Protein AF-A0A7W7HMV0-F1 (afdb_monomer)

Sequence (66 aa):
MSTKKPESSRWAPWWVYVVVITGANQVKQRYAENLPVPVNAAITITLVTTLVLAITAGYRGLRRPD

Mean predicted aligned error: 8.47 Å

Solvent-accessible surface area (backbone atoms only — not comparable to full-atom values): 4067 Å² total; per-residue (Å²): 134,86,82,71,72,79,69,80,65,96,58,69,64,72,65,56,58,51,56,52,52,52,53,51,48,54,53,44,47,78,77,45,67,89,49,58,68,71,59,44,49,52,53,50,52,54,50,51,55,49,50,54,49,49,50,50,50,50,48,54,51,75,68,57,74,131

Structure (mmCIF, N/CA/C/O backbone):
data_AF-A0A7W7HMV0-F1
#
_entry.id   AF-A0A7W7HMV0-F1
#
loop_
_atom_site.group_PDB
_atom_site.id
_atom_site.type_symbol
_atom_site.label_atom_id
_atom_site.label_alt_id
_atom_site.label_comp_id
_atom_site.label_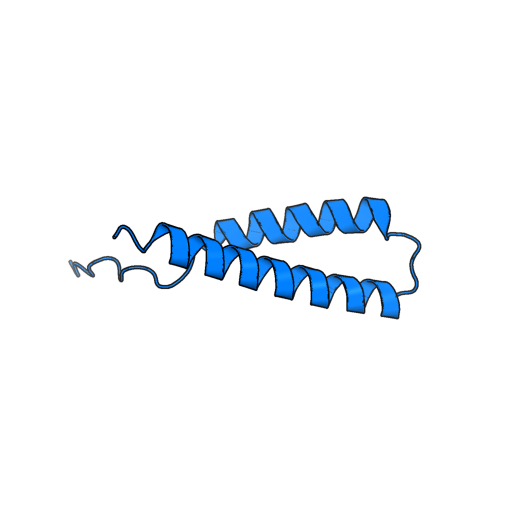asym_id
_atom_site.label_entity_id
_atom_site.label_seq_id
_atom_site.pdbx_PDB_ins_code
_atom_site.Cartn_x
_atom_site.Cartn_y
_atom_site.Cartn_z
_atom_site.occupancy
_atom_site.B_iso_or_equiv
_atom_site.auth_seq_id
_atom_site.auth_comp_id
_atom_site.auth_asym_id
_atom_site.auth_atom_id
_atom_site.pdbx_PDB_model_num
ATOM 1 N N . MET A 1 1 ? -6.169 8.798 35.827 1.00 40.03 1 MET A N 1
ATOM 2 C CA . MET A 1 1 ? -6.460 7.642 34.951 1.00 40.03 1 MET A CA 1
ATOM 3 C C . MET A 1 1 ? -7.515 8.090 33.943 1.00 40.03 1 MET A C 1
ATOM 5 O O . MET A 1 1 ? -8.674 8.209 34.306 1.00 40.03 1 MET A O 1
ATOM 9 N N . SER A 1 2 ? -7.109 8.525 32.743 1.00 43.56 2 SER A N 1
ATOM 10 C CA . SER A 1 2 ? -8.038 9.103 31.757 1.00 43.56 2 SER A CA 1
ATOM 11 C C . SER A 1 2 ? -8.773 7.974 31.034 1.00 43.56 2 SER A C 1
ATOM 13 O O . SER A 1 2 ? -8.197 7.285 30.195 1.00 43.56 2 SER A O 1
ATOM 15 N N . THR A 1 3 ? -10.035 7.758 31.395 1.00 56.09 3 THR A N 1
ATOM 16 C CA . THR A 1 3 ? -10.956 6.821 30.745 1.00 56.09 3 THR A CA 1
ATOM 17 C C . THR A 1 3 ? -11.439 7.408 29.417 1.00 56.09 3 THR A C 1
ATOM 19 O O . THR A 1 3 ? -12.599 7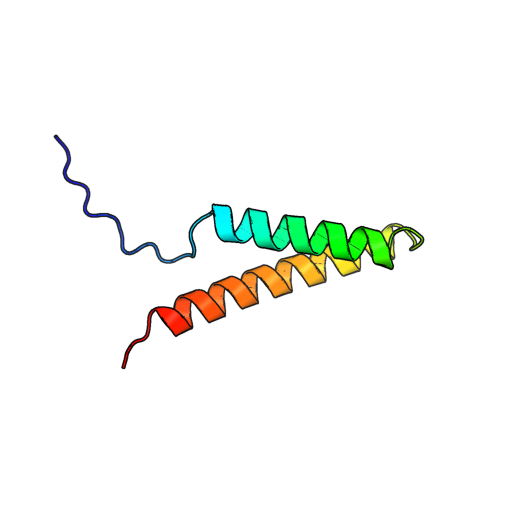.789 29.259 1.00 56.09 3 THR A O 1
ATOM 22 N N . LYS A 1 4 ? -10.545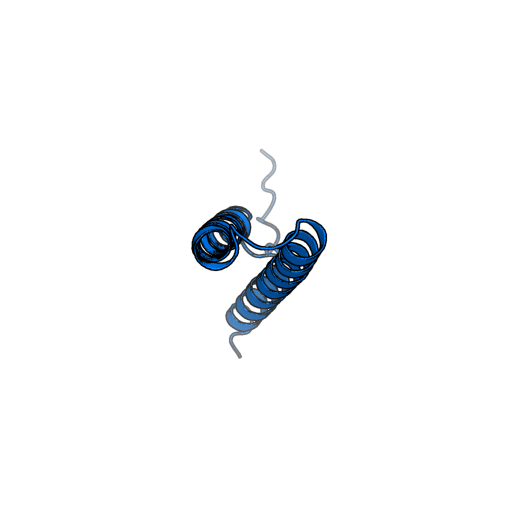 7.509 28.426 1.00 50.03 4 LYS A N 1
ATOM 23 C CA . LYS A 1 4 ? -10.974 7.774 27.048 1.00 50.03 4 LYS A CA 1
ATOM 24 C C . LYS A 1 4 ? -11.781 6.565 26.576 1.00 50.03 4 LYS A C 1
ATOM 26 O O . LYS A 1 4 ? -11.212 5.507 26.317 1.00 50.03 4 LYS A O 1
ATOM 31 N N . LYS A 1 5 ? -13.110 6.711 26.497 1.00 53.44 5 LYS A N 1
ATOM 32 C CA . LYS A 1 5 ? -13.974 5.781 25.754 1.00 53.44 5 LYS A CA 1
ATOM 33 C C . LYS A 1 5 ? -13.327 5.557 24.381 1.00 53.44 5 LYS A C 1
ATOM 35 O O . LYS A 1 5 ? -12.938 6.557 23.773 1.00 53.44 5 LYS A O 1
ATOM 40 N N . PRO A 1 6 ? -13.172 4.311 23.898 1.00 53.75 6 PRO A N 1
ATOM 41 C CA . PRO A 1 6 ? -12.650 4.0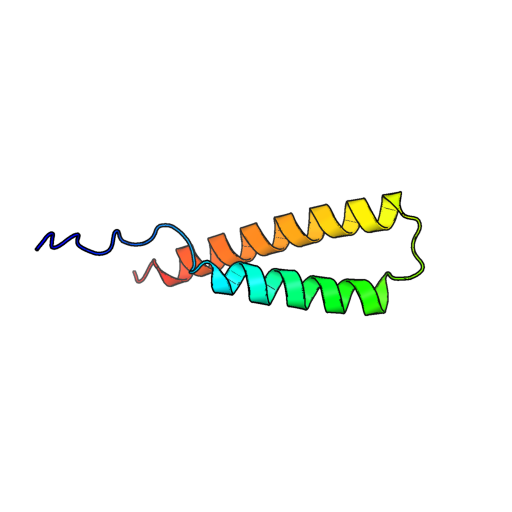93 22.560 1.00 53.75 6 PRO A CA 1
ATOM 42 C C . PRO A 1 6 ? -13.617 4.786 21.604 1.00 53.75 6 PRO A C 1
ATOM 44 O O . PRO A 1 6 ? -14.777 4.385 21.501 1.00 53.75 6 PRO A O 1
ATOM 47 N N . GLU A 1 7 ? -13.170 5.878 20.977 1.00 58.72 7 GLU A N 1
ATOM 48 C CA . GLU A 1 7 ? -13.900 6.503 19.880 1.00 58.72 7 GLU A CA 1
ATOM 49 C C . GLU A 1 7 ? -14.340 5.379 18.951 1.00 58.72 7 GLU A C 1
ATOM 51 O O . GLU A 1 7 ? -13.527 4.522 18.595 1.00 58.72 7 GLU A O 1
ATOM 56 N N . SER A 1 8 ? -15.630 5.339 18.616 1.00 58.41 8 SER A N 1
ATOM 57 C CA . SER A 1 8 ? -16.219 4.339 17.731 1.00 58.41 8 SER A CA 1
ATOM 58 C C . SER A 1 8 ? -15.499 4.395 16.385 1.00 58.41 8 SER A C 1
ATOM 60 O O . SER A 1 8 ? -15.896 5.134 15.484 1.00 58.41 8 SER A O 1
ATOM 62 N N . SER A 1 9 ? -14.392 3.660 16.267 1.00 64.00 9 SER A N 1
ATOM 63 C CA . SER A 1 9 ? -13.305 3.986 15.342 1.00 64.00 9 SER A CA 1
ATOM 64 C C . SER A 1 9 ? -13.844 4.080 13.925 1.00 64.00 9 SER A C 1
ATOM 66 O O . SER A 1 9 ? -14.289 3.078 13.394 1.00 64.00 9 SER A O 1
ATOM 68 N N . ARG A 1 10 ? -13.938 5.274 13.331 1.00 71.12 10 ARG A N 1
ATOM 69 C CA . ARG A 1 10 ? -14.657 5.519 12.058 1.00 71.12 10 ARG A CA 1
ATOM 70 C C . ARG A 1 10 ? -14.149 4.662 10.881 1.00 71.12 10 ARG A C 1
ATOM 72 O O . ARG A 1 10 ? -14.797 4.594 9.836 1.00 71.12 10 ARG A O 1
ATOM 79 N N . TRP A 1 11 ? -13.005 4.015 11.065 1.00 78.25 11 TRP A N 1
ATOM 80 C CA . TRP A 1 11 ? -12.236 3.278 10.081 1.00 78.25 11 TRP A CA 1
ATOM 81 C C . TRP A 1 11 ? -11.973 1.851 10.557 1.00 78.25 11 TR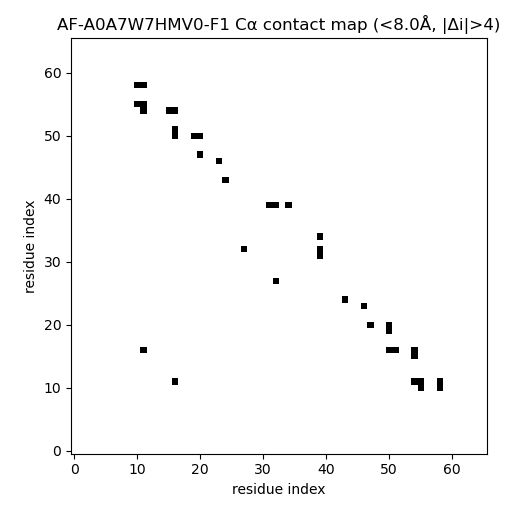P A C 1
ATOM 83 O O . TRP A 1 11 ? -11.959 1.582 11.759 1.00 78.25 11 TRP A O 1
ATOM 93 N N . ALA A 1 12 ? -11.731 0.945 9.608 1.00 82.12 12 ALA A N 1
ATOM 94 C CA . ALA A 1 12 ? -11.256 -0.393 9.932 1.00 82.12 12 ALA A CA 1
ATOM 95 C C . ALA A 1 12 ? -9.938 -0.329 10.736 1.00 82.12 12 ALA A C 1
ATOM 97 O O . ALA A 1 12 ? -9.197 0.653 10.620 1.00 82.12 12 ALA A O 1
ATOM 98 N N . PRO A 1 13 ? -9.613 -1.355 11.540 1.00 86.19 13 PRO A N 1
ATOM 99 C CA . PRO A 1 13 ? -8.315 -1.443 12.201 1.00 86.19 13 PRO A CA 1
ATOM 100 C C . PRO A 1 13 ? -7.160 -1.328 11.196 1.00 86.19 13 PRO A C 1
ATOM 102 O O . PRO A 1 13 ? -7.222 -1.906 10.112 1.00 86.19 13 PRO A O 1
ATOM 105 N N . TRP A 1 14 ? -6.088 -0.617 11.558 1.00 86.31 14 TRP A N 1
ATOM 106 C CA . TRP A 1 14 ? -4.962 -0.333 10.653 1.00 86.31 14 TRP A CA 1
ATOM 107 C C . TRP A 1 14 ? -4.352 -1.601 10.024 1.00 86.31 14 TRP A C 1
ATOM 109 O O . TRP A 1 14 ? -3.985 -1.596 8.849 1.00 86.31 14 TRP A O 1
ATOM 119 N N . TRP A 1 15 ? -4.310 -2.705 10.778 1.00 86.44 15 TRP A N 1
ATOM 120 C CA . TRP A 1 15 ? -3.761 -3.982 10.320 1.00 86.44 15 TRP A CA 1
ATOM 121 C C . TRP A 1 15 ? -4.541 -4.573 9.135 1.00 86.44 15 TRP A C 1
ATOM 123 O O . TRP A 1 15 ? -3.942 -5.259 8.311 1.00 86.44 15 TRP A O 1
ATOM 133 N N . VAL A 1 16 ? -5.842 -4.273 8.998 1.00 86.38 16 VAL A N 1
ATOM 134 C CA . VAL A 1 16 ? -6.674 -4.745 7.875 1.00 86.38 16 VAL A CA 1
ATOM 135 C C . VAL A 1 16 ? -6.157 -4.170 6.563 1.00 86.38 16 VAL A C 1
ATOM 137 O O . VAL A 1 16 ? -5.982 -4.906 5.596 1.00 86.38 16 VAL A O 1
ATOM 140 N N . TYR A 1 17 ? -5.853 -2.871 6.533 1.00 85.50 17 TYR A N 1
ATOM 141 C CA . TYR A 1 17 ? -5.289 -2.236 5.343 1.00 85.50 17 TYR A CA 1
ATOM 142 C C . TYR A 1 17 ? -3.935 -2.839 4.991 1.00 85.50 17 TYR A C 1
ATOM 144 O O . TYR A 1 17 ? -3.700 -3.140 3.828 1.00 85.50 17 TYR A O 1
ATOM 152 N N . VAL A 1 18 ? -3.072 -3.068 5.984 1.00 89.88 18 VAL A N 1
ATOM 153 C CA . VAL A 1 18 ? -1.745 -3.655 5.755 1.00 89.88 18 VAL A CA 1
ATOM 154 C C . VAL A 1 18 ? -1.861 -5.058 5.163 1.00 89.88 18 VAL A C 1
ATOM 156 O O . VAL A 1 18 ? -1.315 -5.307 4.094 1.00 89.88 18 VAL A O 1
ATOM 159 N N . VAL A 1 19 ? -2.622 -5.957 5.793 1.00 92.12 19 VAL A N 1
ATOM 160 C CA . VAL A 1 19 ? -2.776 -7.342 5.314 1.00 92.12 19 VAL A CA 1
ATOM 161 C C . VAL A 1 19 ? -3.358 -7.378 3.901 1.00 92.12 19 VAL A C 1
ATOM 163 O O . VAL A 1 19 ? -2.839 -8.082 3.036 1.00 92.12 19 VAL A O 1
ATOM 166 N N . VAL A 1 20 ? -4.403 -6.589 3.644 1.00 90.31 20 VAL A N 1
ATOM 167 C CA . VAL A 1 20 ? -5.092 -6.581 2.349 1.00 90.31 20 VAL A CA 1
ATOM 168 C C . VAL A 1 20 ? -4.223 -5.959 1.252 1.00 90.31 20 VAL A C 1
ATOM 170 O O . VAL A 1 20 ? -4.104 -6.539 0.174 1.00 90.31 20 VAL A O 1
ATOM 173 N N . ILE A 1 21 ? -3.579 -4.817 1.513 1.00 89.19 21 ILE A N 1
ATOM 174 C CA . ILE A 1 21 ? -2.723 -4.138 0.528 1.00 89.19 21 ILE A CA 1
ATOM 175 C C . ILE A 1 21 ? -1.475 -4.973 0.237 1.00 89.19 21 ILE A C 1
ATOM 177 O O . ILE A 1 21 ? -1.135 -5.173 -0.930 1.00 89.19 21 ILE A O 1
ATOM 181 N N . THR A 1 22 ? -0.801 -5.495 1.265 1.00 90.50 22 THR A N 1
ATOM 182 C CA . THR A 1 22 ? 0.399 -6.318 1.074 1.00 90.50 22 THR A CA 1
ATOM 183 C C . THR A 1 22 ? 0.060 -7.633 0.374 1.00 90.50 22 THR A C 1
ATOM 185 O O . THR A 1 22 ? 0.755 -8.000 -0.573 1.00 90.50 22 THR A O 1
ATOM 188 N N . GLY A 1 23 ? -1.030 -8.304 0.763 1.00 90.56 23 GLY A N 1
ATOM 189 C CA . GLY A 1 23 ? -1.501 -9.519 0.096 1.00 90.56 23 GLY A CA 1
ATOM 190 C C . GLY A 1 23 ? -1.835 -9.280 -1.378 1.00 90.56 23 GLY A C 1
ATOM 191 O O . GLY A 1 23 ? -1.361 -10.006 -2.251 1.00 90.56 23 GLY A O 1
ATOM 192 N N . ALA A 1 24 ? -2.566 -8.207 -1.683 1.00 88.38 24 ALA A N 1
ATOM 193 C CA . ALA A 1 24 ? -2.881 -7.850 -3.061 1.00 88.38 24 ALA A CA 1
ATOM 194 C C . ALA A 1 24 ? -1.637 -7.451 -3.871 1.00 88.38 24 ALA A C 1
ATOM 196 O O . ALA A 1 24 ? -1.557 -7.760 -5.058 1.00 88.38 24 ALA A O 1
ATOM 197 N N . ASN A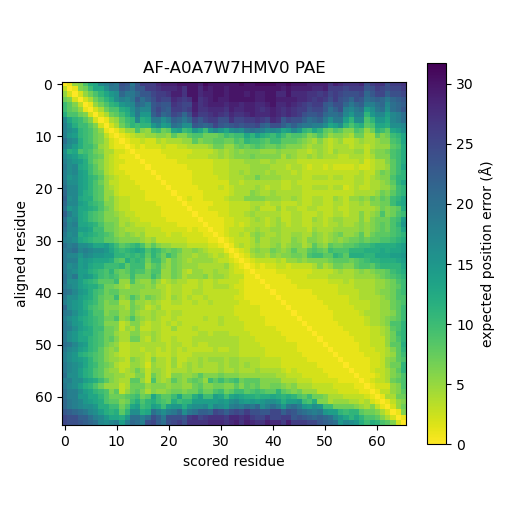 1 25 ? -0.639 -6.817 -3.249 1.00 89.19 25 ASN A N 1
ATOM 198 C CA . ASN A 1 25 ? 0.614 -6.487 -3.926 1.00 89.19 25 ASN A CA 1
ATOM 199 C C . ASN A 1 25 ? 1.444 -7.737 -4.268 1.00 89.19 25 ASN A C 1
ATOM 201 O O . ASN A 1 25 ? 2.044 -7.774 -5.339 1.00 89.19 25 ASN A O 1
ATOM 205 N N . GLN A 1 26 ? 1.442 -8.766 -3.414 1.00 89.19 26 GLN A N 1
ATOM 206 C CA . GLN A 1 26 ? 2.077 -10.059 -3.714 1.00 89.19 26 GLN A CA 1
ATOM 207 C C . GLN A 1 26 ? 1.400 -10.747 -4.906 1.00 89.19 26 GLN A C 1
ATOM 209 O O . GLN A 1 26 ? 2.068 -11.196 -5.837 1.00 89.19 26 GLN A O 1
ATOM 214 N N . VAL A 1 27 ? 0.061 -10.757 -4.921 1.00 89.50 27 VAL A N 1
ATOM 215 C CA . VAL A 1 27 ? -0.720 -11.251 -6.064 1.00 89.50 27 VAL A CA 1
ATOM 216 C C . VAL A 1 27 ? -0.361 -10.462 -7.322 1.00 89.50 27 VAL A C 1
ATOM 218 O O . VAL A 1 27 ? 0.008 -11.059 -8.329 1.00 89.50 27 VAL A O 1
ATOM 221 N N . LYS A 1 28 ? -0.378 -9.126 -7.257 1.00 89.25 28 LYS A N 1
ATOM 222 C CA . LYS A 1 28 ? 0.004 -8.253 -8.374 1.00 89.25 28 LYS A CA 1
ATOM 223 C C . LYS A 1 28 ? 1.397 -8.592 -8.900 1.00 89.25 28 LYS A C 1
ATOM 225 O O . LYS A 1 28 ? 1.548 -8.753 -10.102 1.00 89.25 28 LYS A O 1
ATOM 230 N N . GLN A 1 29 ? 2.400 -8.723 -8.030 1.00 86.25 29 GLN A N 1
ATOM 231 C CA . GLN A 1 29 ? 3.768 -9.053 -8.443 1.00 86.25 29 GLN A CA 1
ATOM 232 C C . GLN A 1 29 ? 3.824 -10.361 -9.231 1.00 86.25 29 GLN A C 1
ATOM 234 O O . GLN A 1 29 ? 4.440 -10.389 -10.287 1.00 86.25 29 GLN A O 1
ATOM 239 N N . ARG A 1 30 ? 3.092 -11.395 -8.806 1.00 87.19 30 ARG A N 1
ATOM 240 C CA . ARG A 1 30 ? 3.064 -12.688 -9.503 1.00 87.19 30 ARG A CA 1
ATOM 241 C C . ARG A 1 30 ? 2.472 -12.633 -10.918 1.00 87.19 30 ARG A C 1
ATOM 243 O O . ARG A 1 30 ? 2.824 -13.466 -11.744 1.00 87.19 30 ARG A O 1
ATOM 250 N N . TYR A 1 31 ? 1.578 -11.683 -11.195 1.00 85.31 31 TYR A N 1
ATOM 251 C CA . TYR A 1 31 ? 0.905 -11.560 -12.497 1.00 85.31 31 TYR A CA 1
ATOM 252 C C . TYR A 1 31 ? 1.428 -10.408 -13.368 1.00 85.31 31 TYR A C 1
ATOM 254 O O . TYR A 1 31 ? 1.241 -10.430 -14.581 1.00 85.31 31 TYR A O 1
ATOM 262 N N . ALA A 1 32 ? 2.064 -9.398 -12.772 1.00 84.44 32 ALA A N 1
ATOM 263 C CA . ALA A 1 32 ? 2.408 -8.133 -13.423 1.00 84.44 32 ALA A CA 1
ATOM 264 C C . ALA A 1 32 ? 3.903 -7.773 -13.336 1.00 84.44 32 ALA A C 1
ATOM 266 O O . ALA A 1 32 ? 4.275 -6.637 -13.628 1.00 84.44 32 ALA A O 1
ATOM 267 N N . GLU A 1 33 ? 4.762 -8.714 -12.934 1.00 79.62 33 GLU A N 1
ATOM 268 C CA . GLU A 1 33 ? 6.212 -8.512 -12.768 1.00 79.62 33 GLU A CA 1
ATOM 269 C C . GLU A 1 33 ? 6.907 -8.011 -14.044 1.00 79.62 33 GLU A C 1
ATOM 271 O O . GLU A 1 33 ? 7.793 -7.166 -13.970 1.00 79.62 33 GLU A O 1
ATOM 276 N N . ASN A 1 34 ? 6.449 -8.468 -15.212 1.00 86.94 34 ASN A N 1
ATOM 277 C CA . ASN A 1 34 ? 7.072 -8.172 -16.505 1.00 86.94 34 ASN A CA 1
ATOM 278 C C . ASN A 1 34 ? 6.489 -6.934 -17.206 1.00 86.94 34 ASN A C 1
ATOM 280 O O . ASN A 1 34 ? 6.781 -6.689 -18.377 1.00 86.94 34 ASN A O 1
ATOM 284 N N . LEU A 1 35 ? 5.629 -6.162 -16.533 1.00 87.06 35 LEU A N 1
ATOM 285 C CA . LEU A 1 35 ? 5.020 -4.980 -17.138 1.00 87.06 35 LEU A CA 1
ATOM 286 C C . LEU A 1 35 ? 5.947 -3.757 -17.074 1.00 87.06 35 LEU A C 1
ATOM 288 O O . LEU A 1 35 ? 6.671 -3.575 -16.092 1.00 87.06 35 LEU A O 1
ATOM 292 N N . PRO A 1 36 ? 5.869 -2.853 -18.071 1.00 90.38 36 PRO A N 1
ATOM 293 C CA . PRO A 1 36 ? 6.572 -1.580 -18.028 1.00 90.38 36 PRO A CA 1
ATOM 294 C C . PRO A 1 36 ? 6.262 -0.807 -16.744 1.00 90.38 36 PRO A C 1
ATOM 296 O O . PRO A 1 36 ? 5.113 -0.752 -16.297 1.00 90.38 36 PRO A O 1
ATOM 299 N N . VAL A 1 37 ? 7.279 -0.147 -16.185 1.00 87.94 37 VAL A N 1
ATOM 300 C CA . VAL A 1 37 ? 7.185 0.606 -14.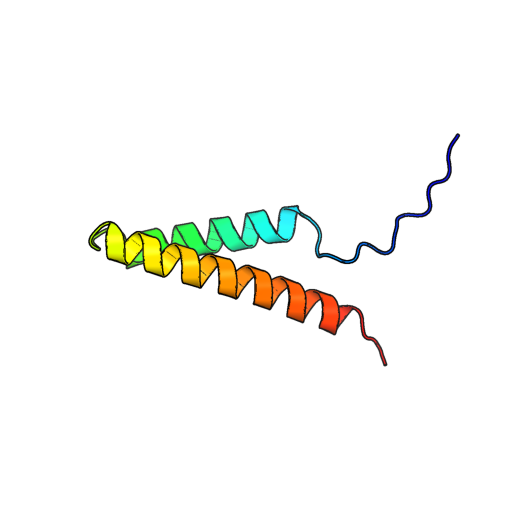921 1.00 87.94 37 VAL A CA 1
ATOM 301 C C . VAL A 1 37 ? 5.965 1.544 -14.855 1.00 87.94 37 VAL A C 1
ATOM 303 O O . VAL A 1 37 ? 5.261 1.494 -13.843 1.00 87.94 37 VAL A O 1
ATOM 306 N N . PRO A 1 38 ? 5.628 2.337 -15.899 1.00 88.12 38 PRO A N 1
ATOM 307 C CA . PRO A 1 38 ? 4.461 3.223 -15.853 1.00 88.12 38 PRO A CA 1
ATOM 308 C C . PRO A 1 38 ? 3.135 2.463 -15.720 1.00 88.12 38 PRO A C 1
ATOM 310 O O . PRO A 1 38 ? 2.237 2.887 -14.994 1.00 88.12 38 PRO A O 1
ATOM 313 N N . VAL A 1 39 ? 3.026 1.310 -16.386 1.00 89.69 39 VAL A N 1
ATOM 314 C CA . VAL A 1 39 ? 1.832 0.455 -16.359 1.00 89.69 39 VAL A CA 1
ATOM 315 C C . VAL A 1 39 ? 1.684 -0.196 -14.985 1.00 89.69 39 VAL A C 1
ATOM 317 O O . VAL A 1 39 ? 0.605 -0.174 -14.396 1.00 89.69 39 VAL A O 1
ATOM 320 N N . ASN A 1 40 ? 2.781 -0.710 -14.427 1.00 88.00 40 ASN A N 1
ATOM 321 C CA . ASN A 1 40 ? 2.786 -1.304 -13.09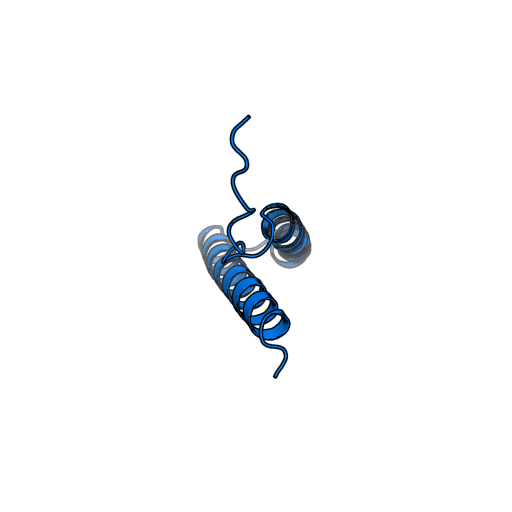2 1.00 88.00 40 ASN A CA 1
ATOM 322 C C . ASN A 1 40 ? 2.420 -0.274 -12.003 1.00 88.00 40 ASN A C 1
ATOM 324 O O . ASN A 1 40 ? 1.650 -0.572 -11.083 1.00 88.00 40 ASN A O 1
ATOM 328 N N . ALA A 1 41 ? 2.915 0.961 -12.126 1.00 88.12 41 ALA A N 1
ATOM 329 C CA . ALA A 1 41 ? 2.558 2.056 -11.227 1.00 88.12 41 ALA A CA 1
ATOM 330 C C . ALA A 1 41 ? 1.056 2.380 -11.292 1.00 88.12 41 ALA A C 1
ATOM 332 O O . ALA A 1 41 ? 0.402 2.435 -10.249 1.00 88.12 41 ALA A O 1
ATOM 333 N N . ALA A 1 42 ? 0.492 2.504 -12.499 1.00 93.25 42 ALA A N 1
ATOM 334 C CA . ALA A 1 42 ? -0.938 2.748 -12.689 1.00 93.25 42 ALA A CA 1
ATOM 335 C C . ALA A 1 42 ? -1.800 1.640 -12.060 1.00 93.25 42 ALA A C 1
ATOM 337 O O . ALA A 1 42 ? -2.693 1.934 -11.265 1.00 93.25 42 ALA A O 1
ATOM 338 N N . ILE A 1 43 ? -1.472 0.367 -12.319 1.00 89.44 43 ILE A N 1
ATOM 339 C CA . ILE A 1 43 ? -2.164 -0.791 -11.722 1.00 89.44 43 ILE A CA 1
ATOM 340 C C . ILE A 1 43 ? -2.101 -0.734 -10.195 1.00 89.44 43 ILE A C 1
ATOM 342 O O . ILE A 1 43 ? -3.093 -1.000 -9.520 1.00 89.44 43 ILE A O 1
ATOM 346 N N . THR A 1 44 ? -0.946 -0.370 -9.639 1.00 88.75 44 THR A N 1
ATOM 347 C CA . THR A 1 44 ? -0.757 -0.291 -8.186 1.00 88.75 44 THR A CA 1
ATOM 348 C C . THR A 1 44 ? -1.650 0.776 -7.562 1.00 88.75 44 THR A C 1
ATOM 350 O O . THR A 1 44 ? -2.299 0.505 -6.553 1.00 88.75 44 THR A O 1
ATOM 353 N N . ILE A 1 45 ? -1.722 1.963 -8.168 1.00 92.94 45 ILE A N 1
ATOM 354 C CA . ILE A 1 45 ? -2.581 3.053 -7.690 1.00 92.94 45 ILE A CA 1
ATOM 355 C C . ILE A 1 45 ? -4.046 2.610 -7.729 1.00 92.94 45 ILE A C 1
ATOM 357 O O . ILE A 1 45 ? -4.730 2.676 -6.708 1.00 92.94 45 ILE A O 1
ATOM 361 N N . THR A 1 46 ? -4.506 2.076 -8.865 1.00 92.88 46 THR A N 1
ATOM 362 C CA . THR A 1 46 ? -5.883 1.584 -9.017 1.00 92.88 46 THR A CA 1
ATOM 363 C C . THR A 1 46 ? -6.214 0.495 -7.998 1.00 92.88 46 THR A C 1
ATOM 365 O O . THR A 1 46 ? -7.279 0.537 -7.375 1.00 92.88 46 THR A O 1
ATOM 368 N N . LEU A 1 47 ? -5.303 -0.457 -7.783 1.00 90.0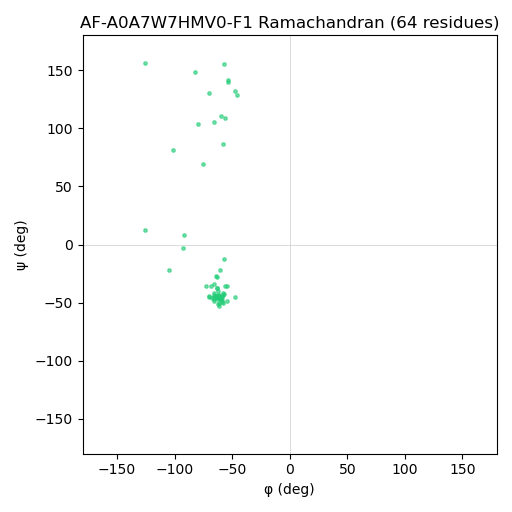6 47 LEU A N 1
ATOM 369 C CA . LEU A 1 47 ? -5.475 -1.545 -6.824 1.00 90.06 47 LEU A CA 1
ATOM 370 C C . LEU A 1 47 ? -5.614 -1.007 -5.397 1.00 90.06 47 LEU A C 1
ATOM 372 O O . LEU A 1 47 ? -6.584 -1.333 -4.716 1.00 90.06 47 LEU A O 1
ATOM 376 N N . VAL A 1 48 ? -4.698 -0.142 -4.955 1.00 90.62 48 VAL A N 1
ATOM 377 C CA . VAL A 1 48 ? -4.735 0.438 -3.602 1.00 90.62 48 VAL A CA 1
ATOM 378 C C . VAL A 1 48 ? -6.015 1.242 -3.383 1.00 90.62 48 VAL A C 1
ATOM 380 O O . VAL A 1 48 ? -6.693 1.031 -2.377 1.00 90.62 48 VAL A O 1
ATOM 383 N N . THR A 1 49 ? -6.395 2.112 -4.325 1.00 91.31 49 THR A N 1
ATOM 384 C CA . THR A 1 49 ? -7.637 2.894 -4.225 1.00 91.31 49 THR A CA 1
ATOM 385 C C . THR A 1 49 ? -8.859 1.984 -4.114 1.00 91.31 49 THR A C 1
ATOM 387 O O . THR A 1 49 ? -9.703 2.192 -3.241 1.00 91.31 49 THR A O 1
ATOM 390 N N . THR A 1 50 ? -8.927 0.936 -4.938 1.00 92.62 50 THR A N 1
ATOM 391 C CA . THR A 1 50 ? -10.034 -0.032 -4.917 1.00 92.62 50 THR A CA 1
ATOM 392 C C . THR A 1 50 ? -10.113 -0.765 -3.580 1.00 92.62 50 THR A C 1
ATOM 394 O O . THR A 1 50 ? -11.193 -0.871 -3.001 1.00 92.62 50 THR A O 1
ATOM 397 N N . LEU A 1 51 ? -8.979 -1.219 -3.041 1.00 91.12 51 LEU A N 1
ATOM 398 C CA . LEU A 1 51 ? -8.934 -1.930 -1.761 1.00 91.12 51 LEU A CA 1
ATOM 399 C C . LEU A 1 51 ? -9.333 -1.033 -0.591 1.00 91.12 51 LEU A C 1
ATOM 401 O O . LEU A 1 51 ? -10.099 -1.456 0.269 1.00 91.12 51 LEU A O 1
ATOM 405 N N . VAL A 1 52 ? -8.870 0.217 -0.567 1.00 89.38 52 VAL A N 1
ATOM 406 C CA . VAL A 1 52 ? -9.260 1.181 0.472 1.00 89.38 52 VAL A CA 1
ATOM 407 C C . VAL A 1 52 ? -10.767 1.431 0.440 1.00 89.38 52 VAL A C 1
ATOM 409 O O . VAL A 1 52 ? -11.412 1.433 1.494 1.00 89.38 52 VAL A O 1
ATOM 412 N N . LEU A 1 53 ? -11.344 1.602 -0.752 1.00 89.88 53 LEU A N 1
ATOM 413 C CA . LEU A 1 53 ? -12.788 1.768 -0.912 1.00 89.88 53 LEU A CA 1
ATOM 414 C C . LEU A 1 53 ? -13.547 0.510 -0.481 1.00 89.88 53 LEU A C 1
ATOM 416 O O . LEU A 1 53 ? -14.514 0.632 0.267 1.00 89.88 53 LEU A O 1
ATOM 420 N N . ALA A 1 54 ? -13.082 -0.680 -0.867 1.00 89.00 54 ALA A N 1
ATOM 421 C CA . ALA A 1 54 ? -13.692 -1.951 -0.483 1.00 89.00 54 ALA A CA 1
ATOM 422 C C . ALA A 1 54 ? -13.665 -2.169 1.039 1.00 89.00 54 ALA A C 1
ATOM 424 O O . ALA A 1 54 ? -14.695 -2.487 1.631 1.00 89.00 54 ALA A O 1
ATOM 425 N N . ILE A 1 55 ? -12.523 -1.920 1.693 1.00 87.88 55 ILE A N 1
ATOM 426 C CA . ILE A 1 55 ? -12.390 -2.002 3.156 1.00 87.88 55 ILE A CA 1
ATOM 427 C C . ILE A 1 55 ? -13.326 -0.994 3.825 1.00 87.88 55 ILE A C 1
ATOM 429 O O . ILE A 1 55 ? -14.029 -1.334 4.773 1.00 87.88 55 ILE A O 1
ATOM 433 N N . THR A 1 56 ? -13.372 0.242 3.324 1.00 86.31 56 THR A N 1
ATOM 434 C CA . THR A 1 56 ? -14.211 1.302 3.897 1.00 86.31 56 THR A CA 1
ATOM 435 C C . THR A 1 56 ? -15.699 0.991 3.741 1.00 86.31 56 THR A C 1
ATOM 437 O O . THR A 1 56 ? -16.460 1.160 4.695 1.00 86.31 56 THR A O 1
ATOM 440 N N . ALA A 1 57 ? -16.123 0.539 2.561 1.00 85.88 57 ALA A N 1
ATOM 441 C CA . ALA A 1 57 ? -17.505 0.169 2.281 1.00 85.88 57 ALA A CA 1
ATOM 442 C C . ALA A 1 57 ? -17.925 -1.058 3.095 1.00 85.88 57 ALA A C 1
ATOM 444 O O . ALA A 1 57 ? -18.953 -1.008 3.766 1.00 85.88 57 ALA A O 1
ATOM 445 N N . GLY A 1 58 ? -17.097 -2.107 3.123 1.00 85.00 58 GLY A N 1
ATOM 446 C CA . GLY A 1 58 ? -17.333 -3.298 3.935 1.00 85.00 58 GLY A CA 1
ATOM 447 C C . GLY A 1 58 ? -17.438 -2.955 5.418 1.00 85.00 58 GLY A C 1
ATOM 448 O O . GLY A 1 58 ? -18.427 -3.290 6.059 1.00 85.00 58 GLY A O 1
ATOM 449 N N . TYR A 1 59 ? -16.483 -2.193 5.955 1.00 82.50 59 TYR A N 1
ATOM 450 C CA . TYR A 1 59 ? -16.482 -1.803 7.367 1.00 82.50 59 TYR A CA 1
ATOM 451 C C . TYR A 1 59 ? -17.679 -0.929 7.757 1.00 82.50 59 TYR A C 1
ATOM 453 O O . TYR A 1 59 ? -18.222 -1.069 8.852 1.00 82.50 59 TYR A O 1
ATOM 461 N N . ARG A 1 60 ? -18.110 -0.025 6.868 1.00 78.81 60 ARG A N 1
ATOM 462 C CA . ARG A 1 60 ? -19.310 0.796 7.090 1.00 78.81 60 ARG A CA 1
ATOM 463 C C . ARG A 1 60 ? -20.600 -0.009 6.949 1.00 78.81 60 ARG A C 1
ATOM 465 O O . ARG A 1 60 ? -21.525 0.260 7.705 1.00 78.81 60 ARG A O 1
ATOM 472 N N . GLY A 1 61 ? -20.652 -0.975 6.033 1.00 79.06 61 GLY A N 1
ATOM 473 C CA . GLY A 1 61 ? -21.783 -1.893 5.876 1.00 79.06 61 GLY A CA 1
ATOM 474 C C . GLY A 1 61 ? -21.951 -2.800 7.094 1.00 79.06 61 GLY A C 1
ATOM 475 O O . GLY A 1 61 ? -23.020 -2.835 7.682 1.00 79.06 61 GLY A O 1
ATOM 476 N N . LEU A 1 62 ? -20.863 -3.419 7.560 1.00 72.06 62 LEU A N 1
ATOM 477 C CA . LEU A 1 62 ? -20.829 -4.238 8.782 1.00 72.06 62 LEU A CA 1
ATOM 478 C C . LEU A 1 62 ? -21.200 -3.462 10.060 1.00 72.06 62 LEU A C 1
ATOM 480 O O . LEU A 1 62 ? -21.593 -4.064 11.053 1.00 72.06 62 LEU A O 1
ATOM 484 N N . ARG A 1 63 ? -21.065 -2.131 10.055 1.00 64.75 63 ARG A N 1
ATOM 485 C CA . ARG A 1 63 ? -21.428 -1.246 11.175 1.00 64.75 63 ARG A CA 1
ATOM 486 C C . ARG A 1 63 ? -22.840 -0.675 11.114 1.00 64.75 63 ARG A C 1
ATOM 488 O O . ARG A 1 63 ? -23.214 0.044 12.037 1.00 64.75 63 ARG A O 1
ATOM 495 N N . ARG A 1 64 ? -23.600 -0.963 10.060 1.00 58.22 64 ARG A N 1
ATOM 496 C CA . ARG A 1 64 ? -25.042 -0.720 10.016 1.00 58.22 64 ARG A CA 1
ATOM 497 C C . ARG A 1 64 ? -25.752 -2.057 10.260 1.00 58.22 64 ARG A C 1
ATOM 499 O O . ARG A 1 64 ? -26.098 -2.716 9.287 1.00 58.22 64 ARG A O 1
ATOM 506 N N . PRO A 1 65 ? -25.908 -2.517 11.514 1.00 52.97 65 PRO A N 1
ATOM 507 C CA . PRO A 1 65 ? -27.062 -3.340 11.819 1.00 52.97 65 PRO A CA 1
ATOM 508 C C . PRO A 1 65 ? -28.285 -2.416 11.758 1.00 52.97 65 PRO A C 1
ATOM 510 O O . PRO A 1 65 ? -28.227 -1.301 12.286 1.00 52.97 65 PRO A O 1
ATOM 513 N N . ASP A 1 66 ? -29.312 -2.843 11.031 1.00 52.03 66 ASP A N 1
ATOM 514 C CA . ASP A 1 66 ? -30.621 -2.184 11.001 1.00 52.03 66 ASP A CA 1
ATOM 515 C C . ASP A 1 66 ? -31.171 -1.933 12.417 1.00 52.03 66 ASP A C 1
ATOM 517 O O . ASP A 1 66 ? -30.956 -2.796 13.305 1.00 52.03 66 ASP A O 1
#

Radius of gyration: 16.32 Å; Cα contacts (8 Å, |Δi|>4): 19; chains: 1; bounding box: 38×22×53 Å

Organism: NCBI:txid113568

pLDDT: mean 80.67, std 14.03, range [40.03, 93.25]

Foldseek 3Di:
DDPPDPDPPLADPPVQLVCQLVVVVVVCCVVPVPPDPVVSVVVSVVSSVVSRVVRNVVVVVVVDDD

Secondary structure (DSSP, 8-state):
---------SS--HHHHHHHHHHHHHHHHHHHTTS-HHHHHHHHHHHHHHHHHHHHHHHHHHT---